Protein AF-E3KGC5-F1 (afdb_monomer_lite)

pLDDT: mean 85.38, std 17.01, range [40.78, 97.81]

InterPro domains:
  IPR027417 P-loop containing nucleoside triphosphate hydrolase [SSF52540] (23-77)

Secondary structure (DSSP, 8-state):
-PPPPGGG-PPPTTPPPHHHHHS-HHHHHHHHHHHHHHHHSSPPPHHHHHHHHHHHTT--------TTS-HHHHHHHHH-

Sequence (80 aa):
MDALPTSLLRPKANELPEALGSMTDIALAEHITTRSIDLYGDQPKDLQVEAVTSLVRGKHTFVRVGTGFGKTRISEMYFG

Foldseek 3Di:
DDDDPPVPPDPPPPDDDVVLLPDDLVVNLVVLQVVLCVVPVDGQDPVLSVQLSCVSPVHDGDDDDDPPNPPVSSVVSNVD

Organism: Puccinia graminis f. sp. tritici (strain CRL 75-36-700-3 / race SCCL) (NCBI:txid418459)

Structure (mmCIF, N/CA/C/O backbone):
data_AF-E3KGC5-F1
#
_entry.id   AF-E3KGC5-F1
#
loop_
_atom_site.group_PDB
_atom_site.id
_atom_site.type_symbol
_atom_site.label_atom_id
_atom_site.label_alt_id
_atom_site.label_comp_id
_atom_site.label_asym_id
_atom_site.label_entity_id
_atom_site.label_seq_id
_atom_site.pdbx_PDB_ins_code
_atom_site.Cartn_x
_atom_site.Cartn_y
_atom_site.Cartn_z
_atom_site.occupancy
_atom_site.B_iso_or_equiv
_atom_site.auth_seq_id
_atom_site.auth_comp_id
_atom_site.auth_asym_id
_atom_site.auth_atom_id
_atom_site.pdbx_PDB_model_num
ATOM 1 N N . MET A 1 1 ? 21.773 -30.639 -25.964 1.00 40.78 1 MET A N 1
ATOM 2 C CA . MET A 1 1 ? 20.744 -30.728 -24.907 1.00 40.78 1 MET A CA 1
ATOM 3 C C . MET A 1 1 ? 19.896 -29.489 -25.067 1.00 40.78 1 MET A C 1
ATOM 5 O O . MET A 1 1 ? 20.223 -28.458 -24.495 1.00 40.78 1 MET A O 1
ATOM 9 N N . ASP A 1 2 ? 18.906 -29.559 -25.949 1.00 40.78 2 ASP A N 1
ATOM 10 C CA . ASP A 1 2 ? 18.054 -28.414 -26.254 1.00 40.78 2 ASP A CA 1
ATOM 11 C C . ASP A 1 2 ? 17.043 -28.243 -25.123 1.00 40.78 2 ASP A C 1
ATOM 13 O O . ASP A 1 2 ? 16.326 -29.180 -24.763 1.00 40.78 2 ASP A O 1
ATOM 17 N N . ALA A 1 3 ? 17.054 -27.066 -24.500 1.00 53.12 3 ALA A N 1
ATOM 18 C CA . ALA A 1 3 ? 16.091 -26.709 -23.474 1.00 53.12 3 ALA A CA 1
ATOM 19 C C . ALA A 1 3 ? 14.681 -26.691 -24.085 1.00 53.12 3 ALA A C 1
ATOM 21 O O . ALA A 1 3 ? 14.468 -26.161 -25.176 1.00 53.12 3 ALA A O 1
ATOM 22 N N . LEU A 1 4 ? 13.720 -27.285 -23.377 1.00 49.28 4 LEU A N 1
ATOM 23 C CA . LEU A 1 4 ? 12.311 -27.266 -23.760 1.00 49.28 4 LEU A CA 1
ATOM 24 C C . LEU A 1 4 ? 11.799 -25.814 -23.841 1.00 49.28 4 LEU A C 1
ATOM 26 O O . LEU A 1 4 ? 12.169 -24.999 -22.993 1.00 49.28 4 LEU A O 1
ATOM 30 N N . PRO A 1 5 ? 10.925 -25.483 -24.809 1.00 50.06 5 PRO A N 1
ATOM 31 C CA . PRO A 1 5 ? 10.344 -24.153 -24.912 1.00 50.06 5 PRO A CA 1
ATOM 32 C C . PRO A 1 5 ? 9.508 -23.843 -23.664 1.00 50.06 5 PRO A C 1
ATOM 34 O O . PRO A 1 5 ? 8.560 -24.554 -23.330 1.00 50.06 5 PRO A O 1
ATOM 37 N N . THR A 1 6 ? 9.858 -22.752 -22.982 1.00 59.78 6 THR A N 1
ATOM 38 C CA . THR A 1 6 ? 9.270 -22.273 -21.716 1.00 59.78 6 THR A CA 1
ATOM 39 C C . THR A 1 6 ? 7.763 -21.967 -21.806 1.00 59.78 6 THR A C 1
ATOM 41 O O . THR A 1 6 ? 7.113 -21.740 -20.791 1.00 59.78 6 THR A O 1
ATOM 44 N N . SER A 1 7 ? 7.174 -22.007 -23.005 1.00 55.09 7 SER A N 1
ATOM 45 C CA . SER A 1 7 ? 5.775 -21.666 -23.297 1.00 55.09 7 SER A CA 1
ATOM 46 C C . SER A 1 7 ? 4.728 -22.677 -22.803 1.00 55.09 7 SER A C 1
ATOM 48 O O . SER A 1 7 ? 3.536 -22.449 -22.998 1.00 55.09 7 SER A O 1
ATOM 50 N N . LEU A 1 8 ? 5.137 -23.775 -22.152 1.00 46.88 8 LEU A N 1
ATOM 51 C CA . LEU A 1 8 ? 4.229 -24.776 -21.565 1.00 46.88 8 LEU A CA 1
ATOM 52 C C . LEU A 1 8 ? 4.223 -24.802 -20.030 1.00 46.88 8 LEU A C 1
ATOM 54 O O . LEU A 1 8 ? 3.526 -25.630 -19.433 1.00 46.88 8 LEU A O 1
ATOM 58 N N . LEU A 1 9 ? 4.959 -23.905 -19.369 1.00 48.53 9 LEU A N 1
ATOM 59 C CA . LEU A 1 9 ? 4.836 -23.743 -17.925 1.00 48.53 9 LEU A CA 1
ATOM 60 C C . LEU A 1 9 ? 3.541 -22.981 -17.643 1.00 48.53 9 LEU A C 1
ATOM 62 O O . LEU A 1 9 ? 3.462 -21.766 -17.800 1.00 48.53 9 LEU A O 1
ATOM 66 N N . ARG A 1 10 ? 2.498 -23.714 -17.238 1.00 54.50 10 ARG A N 1
ATOM 67 C CA . ARG A 1 10 ? 1.343 -23.097 -16.574 1.00 54.50 10 ARG A CA 1
ATOM 68 C C . ARG A 1 10 ? 1.908 -22.282 -15.406 1.00 54.50 10 ARG A C 1
ATOM 70 O O . ARG A 1 10 ? 2.680 -22.871 -14.642 1.00 54.50 10 ARG A O 1
ATOM 77 N N . PRO A 1 11 ? 1.558 -20.992 -15.251 1.00 53.28 11 PRO A N 1
ATOM 78 C CA . PRO A 1 11 ? 1.971 -20.233 -14.083 1.00 53.28 11 PRO A CA 1
ATOM 79 C C . PRO A 1 11 ? 1.629 -21.049 -12.844 1.00 53.28 11 PRO A C 1
ATOM 81 O O . PRO A 1 11 ? 0.506 -21.554 -12.711 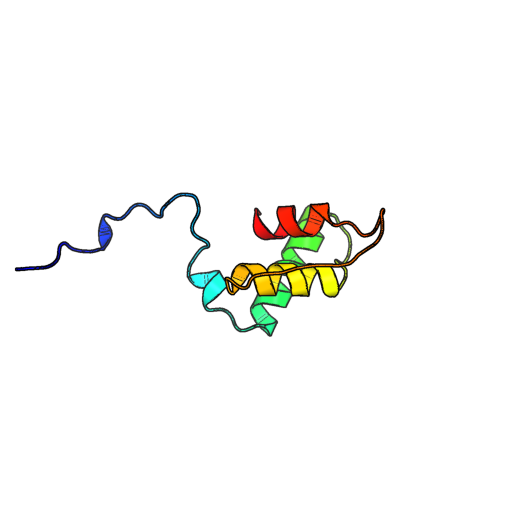1.00 53.28 11 PRO A O 1
ATOM 84 N N . LYS A 1 12 ? 2.611 -21.260 -11.971 1.00 54.84 12 LYS A N 1
ATOM 85 C CA . LYS A 1 12 ? 2.345 -21.891 -10.685 1.00 54.84 12 LYS A CA 1
ATOM 86 C C . LYS A 1 12 ? 1.312 -20.999 -10.003 1.00 54.84 12 LYS A C 1
ATOM 88 O O . LYS A 1 12 ? 1.515 -19.793 -9.936 1.00 54.84 12 LYS A O 1
ATOM 93 N N . ALA A 1 13 ? 0.211 -21.568 -9.517 1.00 57.41 13 ALA A N 1
ATOM 94 C CA . ALA A 1 13 ? -0.957 -20.816 -9.030 1.00 57.41 13 ALA A CA 1
ATOM 95 C C . ALA A 1 13 ? -0.671 -19.812 -7.885 1.00 57.41 13 ALA A C 1
ATOM 97 O O . ALA A 1 13 ? -1.572 -19.105 -7.449 1.00 57.41 13 ALA A O 1
ATOM 98 N N . ASN A 1 14 ? 0.573 -19.752 -7.404 1.00 60.97 14 ASN A N 1
ATOM 99 C CA . ASN A 1 14 ? 1.018 -18.972 -6.259 1.00 60.97 14 ASN A CA 1
ATOM 100 C C . ASN A 1 14 ? 2.067 -17.912 -6.651 1.00 60.97 14 ASN A C 1
ATOM 102 O O . ASN A 1 14 ? 2.702 -17.340 -5.768 1.00 60.97 14 ASN A O 1
ATOM 106 N N . GLU A 1 15 ? 2.325 -17.712 -7.945 1.00 64.75 15 GLU A N 1
ATOM 107 C CA . GLU A 1 15 ? 3.288 -16.722 -8.430 1.00 64.75 15 GLU A CA 1
ATOM 108 C C . GLU A 1 15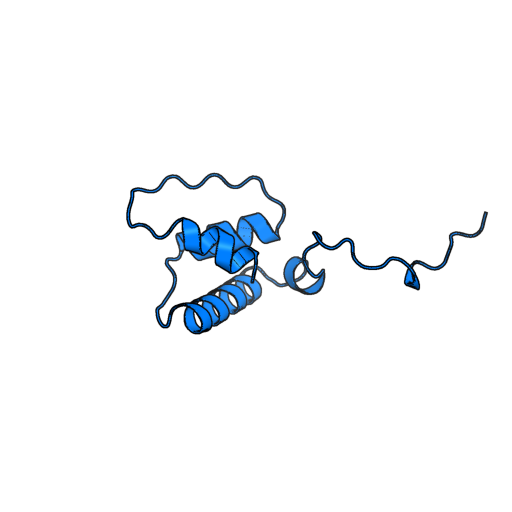 ? 2.567 -15.424 -8.789 1.00 64.75 15 GLU A C 1
ATOM 110 O O . GLU A 1 15 ? 1.576 -15.422 -9.521 1.00 64.75 15 GLU A O 1
ATOM 115 N N . LEU A 1 16 ? 3.067 -14.313 -8.245 1.00 74.44 16 LEU A N 1
ATOM 116 C CA . LEU A 1 16 ? 2.595 -12.986 -8.617 1.00 74.44 16 LEU A CA 1
ATOM 117 C C . LEU A 1 16 ? 2.826 -12.758 -10.117 1.00 74.44 16 LEU A C 1
ATOM 119 O O . LEU A 1 16 ? 3.880 -13.149 -10.628 1.00 74.44 16 LEU A O 1
ATOM 123 N N . PRO A 1 17 ? 1.904 -12.078 -10.818 1.00 82.25 17 PRO A N 1
ATOM 124 C CA . PRO A 1 17 ? 2.131 -11.673 -12.196 1.00 82.25 17 PRO A CA 1
ATOM 125 C C . PRO A 1 17 ? 3.441 -10.887 -12.327 1.00 82.25 17 PRO A C 1
ATOM 127 O O . PRO A 1 17 ? 3.641 -9.889 -11.630 1.00 82.25 17 PRO A O 1
ATOM 130 N N . GLU A 1 18 ? 4.306 -11.294 -13.260 1.00 80.50 18 GLU A N 1
ATOM 131 C CA . GLU A 1 18 ? 5.611 -10.656 -13.509 1.00 80.50 18 GLU A CA 1
ATOM 132 C C . GLU A 1 18 ? 5.475 -9.142 -13.753 1.00 80.50 18 GLU A C 1
ATOM 134 O O . GLU A 1 18 ? 6.296 -8.346 -13.293 1.00 80.50 18 GLU A O 1
ATOM 139 N N . ALA A 1 19 ? 4.364 -8.729 -14.374 1.00 84.00 19 ALA A N 1
ATOM 140 C CA . ALA A 1 19 ? 4.020 -7.330 -14.596 1.00 84.00 19 ALA A CA 1
ATOM 141 C C . ALA A 1 19 ? 4.031 -6.497 -13.299 1.00 84.00 19 ALA A C 1
ATOM 143 O O . ALA A 1 19 ? 4.638 -5.428 -13.284 1.00 84.00 19 ALA A O 1
ATOM 144 N N . LEU A 1 20 ? 3.452 -6.994 -12.197 1.00 86.81 20 LEU A N 1
ATOM 145 C CA . LEU A 1 20 ? 3.437 -6.280 -10.911 1.00 86.81 20 LEU A CA 1
ATOM 146 C C . LEU A 1 20 ? 4.841 -6.185 -10.303 1.00 86.81 20 LEU A C 1
ATOM 148 O O . LEU A 1 20 ? 5.236 -5.135 -9.796 1.00 86.81 20 LEU A O 1
ATOM 152 N N . GLY A 1 21 ? 5.622 -7.263 -10.412 1.00 87.31 21 GLY A N 1
ATOM 153 C CA . GLY A 1 21 ? 7.013 -7.303 -9.959 1.00 87.31 21 GLY A CA 1
ATOM 154 C C . GLY A 1 21 ? 7.934 -6.342 -10.721 1.00 87.31 21 GLY A C 1
ATOM 155 O O . GLY A 1 21 ? 8.937 -5.902 -10.160 1.00 87.31 21 GLY A O 1
ATOM 156 N N . SER A 1 22 ? 7.577 -5.977 -11.956 1.00 90.69 22 SER A N 1
ATOM 157 C CA . SER A 1 22 ? 8.360 -5.094 -12.836 1.00 90.69 22 SER A CA 1
ATOM 158 C C . SER A 1 22 ? 7.990 -3.604 -12.770 1.00 90.69 22 SER A C 1
ATOM 160 O O . SER A 1 22 ? 8.761 -2.765 -13.236 1.00 90.69 22 SER A O 1
ATOM 162 N N . MET A 1 23 ? 6.837 -3.248 -12.186 1.00 93.69 23 MET A N 1
ATOM 163 C CA . MET A 1 23 ? 6.405 -1.849 -12.037 1.00 93.69 23 MET A CA 1
ATOM 164 C C . MET A 1 23 ? 7.410 -1.024 -11.227 1.00 93.69 23 MET A C 1
ATOM 166 O O . MET A 1 23 ? 8.082 -1.564 -10.351 1.00 93.69 23 MET A O 1
ATOM 170 N N . THR A 1 24 ? 7.467 0.295 -11.437 1.00 96.50 24 THR A N 1
ATOM 171 C CA . THR A 1 24 ? 8.154 1.199 -10.495 1.00 96.50 24 THR A C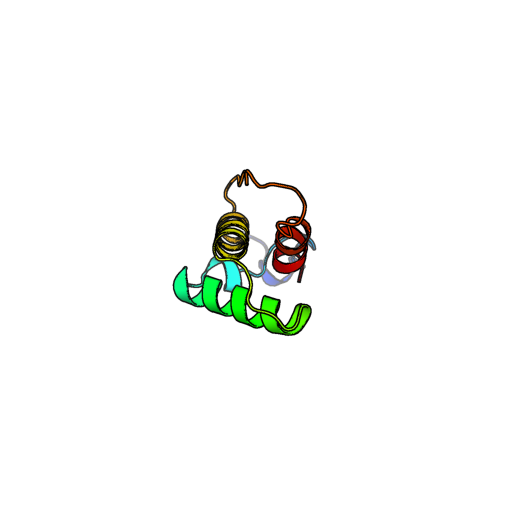A 1
ATOM 172 C C . THR A 1 24 ? 7.427 1.201 -9.150 1.00 96.50 24 THR A C 1
ATOM 174 O O . THR A 1 24 ? 6.242 0.879 -9.088 1.00 96.50 24 THR A O 1
ATOM 177 N N . ASP A 1 25 ? 8.107 1.563 -8.059 1.00 94.19 25 ASP A N 1
ATOM 178 C CA . ASP A 1 25 ? 7.457 1.615 -6.738 1.00 94.19 25 ASP A CA 1
ATOM 179 C C . ASP A 1 25 ? 6.280 2.605 -6.712 1.00 94.19 25 ASP A C 1
ATOM 181 O O . ASP A 1 25 ? 5.270 2.330 -6.073 1.00 94.19 25 ASP A O 1
ATOM 185 N N . ILE A 1 26 ? 6.367 3.704 -7.472 1.00 96.31 26 ILE A N 1
ATOM 186 C CA . ILE A 1 26 ? 5.281 4.686 -7.614 1.00 96.31 26 ILE A CA 1
ATOM 187 C C . ILE A 1 26 ? 4.075 4.054 -8.320 1.00 96.31 26 ILE A C 1
ATOM 189 O O . ILE A 1 26 ? 2.975 4.065 -7.775 1.00 96.31 26 ILE A O 1
ATOM 193 N N . ALA A 1 27 ? 4.282 3.445 -9.492 1.00 96.31 27 ALA A N 1
ATOM 194 C CA . ALA A 1 27 ? 3.197 2.824 -10.254 1.00 96.31 27 ALA A CA 1
ATOM 195 C C . ALA A 1 27 ? 2.561 1.646 -9.497 1.00 96.31 27 ALA A C 1
ATOM 197 O O . ALA A 1 27 ? 1.350 1.438 -9.555 1.00 96.31 27 ALA A O 1
ATOM 198 N N . LEU A 1 28 ? 3.370 0.886 -8.756 1.00 95.94 28 LEU A N 1
ATOM 199 C CA . LEU A 1 28 ? 2.889 -0.207 -7.920 1.00 95.94 28 LEU A CA 1
ATOM 200 C C . LEU A 1 28 ? 2.048 0.314 -6.745 1.00 95.94 28 LEU A C 1
ATOM 202 O O . LEU A 1 28 ? 0.969 -0.218 -6.489 1.00 95.94 28 LEU A O 1
ATOM 206 N N . ALA A 1 29 ? 2.497 1.371 -6.064 1.00 96.56 29 ALA A N 1
ATOM 207 C CA . ALA A 1 29 ? 1.737 1.998 -4.987 1.00 96.56 29 ALA A CA 1
ATOM 208 C C . ALA A 1 29 ? 0.401 2.577 -5.486 1.00 96.56 29 ALA A C 1
ATOM 210 O O . ALA A 1 29 ? -0.626 2.385 -4.833 1.00 96.56 29 ALA A O 1
ATOM 211 N N . GLU A 1 30 ? 0.384 3.222 -6.657 1.00 96.81 30 GLU A N 1
ATOM 212 C CA . GLU A 1 30 ? -0.840 3.713 -7.306 1.00 96.81 30 GLU A CA 1
ATOM 213 C C . GLU A 1 30 ? -1.802 2.571 -7.652 1.00 96.81 30 GLU A C 1
ATOM 215 O O . GLU A 1 30 ? -3.003 2.664 -7.379 1.00 96.81 30 GLU A O 1
ATOM 220 N N . HIS A 1 31 ? -1.283 1.466 -8.197 1.00 95.19 31 HIS A N 1
ATOM 221 C CA . HIS A 1 31 ? -2.076 0.280 -8.511 1.00 95.19 31 HIS A CA 1
ATOM 222 C C . HIS A 1 31 ? -2.712 -0.333 -7.253 1.00 95.19 31 HIS A C 1
ATOM 224 O O . HIS A 1 31 ? -3.922 -0.559 -7.219 1.00 95.19 31 HIS A O 1
ATOM 230 N N . ILE A 1 32 ? -1.919 -0.545 -6.195 1.00 95.50 32 ILE A N 1
ATOM 231 C CA . ILE A 1 32 ? -2.399 -1.062 -4.903 1.00 95.50 32 ILE A CA 1
ATOM 232 C C . ILE A 1 32 ? -3.448 -0.119 -4.302 1.00 95.50 32 ILE A C 1
ATOM 234 O O . ILE A 1 32 ? -4.475 -0.575 -3.800 1.00 95.50 32 ILE A O 1
ATOM 238 N N . THR A 1 33 ? -3.213 1.193 -4.374 1.00 96.75 33 THR A N 1
ATOM 239 C CA . THR A 1 33 ? -4.121 2.209 -3.826 1.00 96.75 33 THR A CA 1
ATOM 240 C C . THR A 1 33 ? -5.459 2.212 -4.548 1.00 96.75 33 THR A C 1
ATOM 242 O O . THR A 1 33 ? -6.498 2.110 -3.899 1.00 96.75 33 THR A O 1
ATOM 245 N N . THR A 1 34 ? -5.435 2.255 -5.882 1.00 95.38 34 THR A N 1
ATOM 246 C CA . THR A 1 34 ? -6.641 2.202 -6.725 1.00 95.38 34 THR A CA 1
ATOM 247 C C . THR A 1 34 ? -7.463 0.966 -6.388 1.00 95.38 34 THR A C 1
ATOM 249 O O . THR A 1 34 ? -8.647 1.052 -6.080 1.00 95.38 34 THR A O 1
ATOM 252 N N . ARG A 1 35 ? -6.792 -0.183 -6.313 1.00 91.75 35 ARG A N 1
ATOM 253 C CA . ARG A 1 35 ? -7.429 -1.445 -5.970 1.00 91.75 35 ARG A CA 1
ATOM 254 C C . ARG A 1 35 ? -8.028 -1.464 -4.563 1.00 91.75 35 ARG A C 1
ATOM 256 O O . ARG A 1 35 ? -9.113 -2.002 -4.365 1.00 91.75 35 ARG A O 1
ATOM 263 N N . SER A 1 36 ? -7.330 -0.909 -3.574 1.00 94.94 36 SER A N 1
ATOM 264 C CA . SER A 1 36 ? -7.859 -0.794 -2.212 1.00 94.94 36 SER A CA 1
ATOM 265 C C . SER A 1 36 ? -9.139 0.035 -2.186 1.00 94.94 36 SER A C 1
ATOM 267 O O . SER A 1 36 ? -10.095 -0.334 -1.507 1.00 94.94 36 SER A O 1
ATOM 269 N N . ILE A 1 37 ? -9.164 1.145 -2.924 1.00 96.31 37 ILE A N 1
ATOM 270 C CA . ILE A 1 37 ? -10.342 2.009 -3.014 1.00 96.31 37 ILE A CA 1
ATOM 271 C C . ILE A 1 37 ? -11.506 1.240 -3.643 1.00 96.31 37 ILE A C 1
ATOM 273 O O . ILE A 1 37 ? -12.611 1.293 -3.112 1.00 96.31 37 ILE A O 1
ATOM 277 N N . ASP A 1 38 ? -11.259 0.463 -4.698 1.00 93.94 38 ASP A N 1
ATOM 278 C CA . ASP A 1 38 ? -12.294 -0.359 -5.333 1.00 93.94 38 ASP A CA 1
ATOM 279 C C . ASP A 1 38 ? -12.863 -1.430 -4.383 1.00 93.94 38 ASP A C 1
ATOM 281 O O . ASP A 1 38 ? -14.061 -1.710 -4.401 1.00 93.94 38 ASP A O 1
ATOM 285 N N . LEU A 1 39 ? -12.019 -2.024 -3.531 1.00 91.81 39 LEU A N 1
ATOM 286 C CA . LEU A 1 39 ? -12.418 -3.084 -2.599 1.00 91.81 39 LEU A CA 1
ATOM 287 C C . LEU A 1 39 ? -13.153 -2.570 -1.353 1.00 91.81 39 LEU A C 1
ATOM 289 O O . LEU A 1 39 ? -14.063 -3.242 -0.866 1.00 91.81 39 LEU A O 1
ATOM 293 N N . TYR A 1 40 ? -12.750 -1.420 -0.806 1.00 94.31 40 TYR A N 1
ATOM 294 C CA . TYR A 1 40 ? -13.225 -0.951 0.506 1.00 94.31 40 TYR A CA 1
ATOM 295 C C . TYR A 1 40 ? -13.967 0.388 0.474 1.00 94.31 40 TYR A C 1
ATOM 297 O O . TYR A 1 40 ? -14.598 0.751 1.466 1.00 94.31 40 TYR A O 1
ATOM 305 N N . GLY A 1 41 ? -13.913 1.120 -0.641 1.00 96.00 41 GLY A N 1
ATOM 306 C CA . GLY A 1 41 ? -14.553 2.426 -0.800 1.00 96.00 41 GLY A CA 1
ATOM 307 C C . GLY A 1 41 ? -13.869 3.570 -0.045 1.00 96.00 41 GLY A C 1
ATOM 308 O O . GLY A 1 41 ? -14.414 4.672 0.009 1.00 96.00 41 GLY A O 1
ATOM 309 N N . ASP A 1 42 ? -12.698 3.335 0.548 1.00 96.31 42 ASP A N 1
ATOM 310 C CA . ASP A 1 42 ? -11.921 4.322 1.296 1.00 96.31 42 ASP A CA 1
ATOM 311 C C . ASP A 1 42 ? -10.428 4.284 0.932 1.00 96.31 42 ASP A C 1
ATOM 313 O O . ASP A 1 42 ? -9.918 3.337 0.329 1.00 96.31 42 ASP A O 1
ATOM 317 N N . GLN A 1 43 ? -9.719 5.360 1.283 1.00 97.31 43 GLN A N 1
ATOM 318 C CA . GLN A 1 43 ? -8.275 5.446 1.073 1.00 97.31 43 GLN A CA 1
ATOM 319 C C . GLN A 1 43 ? -7.544 4.460 1.999 1.00 97.31 43 GLN A C 1
ATOM 321 O O . GLN A 1 43 ? -7.820 4.443 3.206 1.00 97.31 43 GLN A O 1
ATOM 326 N N . PRO A 1 44 ? -6.594 3.660 1.482 1.00 97.19 44 PRO A N 1
ATOM 327 C CA . PRO A 1 44 ? -5.736 2.852 2.332 1.00 97.19 44 PRO A CA 1
ATOM 328 C C . PRO A 1 44 ? -4.820 3.737 3.173 1.00 97.19 44 PRO A C 1
ATOM 330 O O . PRO A 1 44 ? -4.542 4.891 2.854 1.00 97.19 44 PRO A O 1
ATOM 333 N N . LYS A 1 45 ? -4.289 3.160 4.247 1.00 97.75 45 LYS A N 1
ATOM 334 C CA . LYS A 1 45 ? -3.204 3.789 5.001 1.00 97.75 45 LYS A CA 1
ATOM 335 C C . LYS A 1 45 ? -1.882 3.536 4.288 1.00 97.75 45 LYS A C 1
ATOM 337 O O . LYS A 1 45 ? -1.635 2.407 3.864 1.00 97.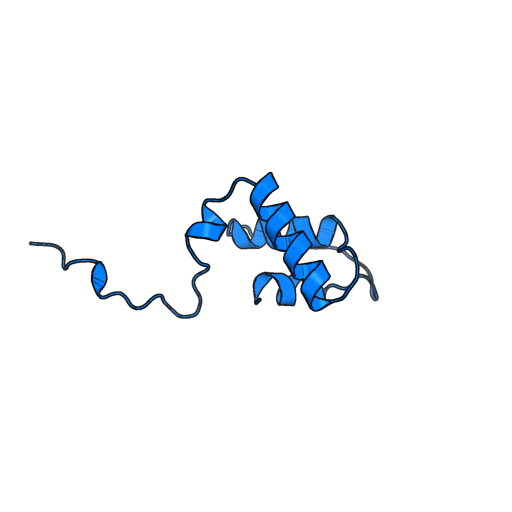75 45 LYS A O 1
ATOM 342 N N . ASP A 1 46 ? -0.991 4.520 4.303 1.00 97.06 46 ASP A N 1
ATOM 343 C CA . ASP A 1 46 ? 0.330 4.440 3.663 1.00 97.06 46 ASP A CA 1
ATOM 344 C C . ASP A 1 46 ? 1.099 3.169 4.047 1.00 97.06 46 ASP A C 1
ATOM 346 O O . ASP A 1 46 ? 1.576 2.440 3.184 1.00 97.06 46 ASP A O 1
ATOM 350 N N . LEU A 1 47 ? 1.126 2.820 5.339 1.00 97.44 47 LEU A N 1
ATOM 351 C CA . LEU A 1 47 ? 1.828 1.624 5.819 1.00 97.44 47 LEU A CA 1
ATOM 352 C C . LEU A 1 47 ? 1.206 0.309 5.308 1.00 97.44 47 LEU A C 1
ATOM 354 O O . LEU A 1 47 ? 1.899 -0.701 5.210 1.00 97.44 47 LEU A O 1
ATOM 358 N N . GLN A 1 48 ? -0.090 0.288 4.978 1.00 97.62 48 GLN A N 1
ATOM 359 C CA . GLN A 1 48 ? -0.687 -0.881 4.328 1.00 97.62 48 GLN A CA 1
ATOM 360 C C . GLN A 1 48 ? -0.183 -1.005 2.882 1.00 97.62 48 GLN A C 1
ATOM 362 O O . GLN A 1 48 ? 0.176 -2.105 2.470 1.00 97.62 48 GLN A O 1
ATOM 367 N N . VAL A 1 49 ? -0.097 0.109 2.145 1.00 97.50 49 VAL A N 1
ATOM 368 C CA . VAL A 1 49 ? 0.431 0.151 0.768 1.00 97.50 49 VAL A CA 1
ATOM 369 C C . VAL A 1 49 ? 1.919 -0.203 0.735 1.00 97.50 49 VAL A C 1
ATOM 371 O O . VAL A 1 49 ? 2.348 -1.003 -0.097 1.00 97.50 49 VAL A O 1
ATOM 374 N N . GLU A 1 50 ? 2.702 0.321 1.679 1.00 97.81 50 GLU A N 1
ATOM 375 C CA . GLU A 1 50 ? 4.126 0.011 1.834 1.00 97.81 50 GLU A CA 1
ATOM 376 C C . GLU A 1 50 ? 4.340 -1.480 2.122 1.00 97.81 50 GLU A C 1
ATOM 378 O O . GLU A 1 50 ? 5.186 -2.126 1.498 1.00 97.81 50 GLU A O 1
ATOM 383 N N . ALA A 1 51 ? 3.533 -2.060 3.017 1.00 97.56 51 ALA A N 1
ATOM 384 C CA . ALA A 1 51 ? 3.614 -3.478 3.340 1.00 97.56 51 ALA A CA 1
ATOM 385 C C . ALA A 1 51 ? 3.318 -4.363 2.120 1.00 97.56 51 ALA A C 1
ATOM 387 O O . ALA A 1 51 ? 4.071 -5.298 1.851 1.00 97.56 51 ALA A O 1
ATOM 388 N N . VAL A 1 52 ? 2.266 -4.057 1.354 1.00 96.38 52 VAL A N 1
ATOM 389 C CA . VAL A 1 52 ? 1.937 -4.804 0.127 1.00 96.38 52 VAL A CA 1
ATOM 390 C C . VAL A 1 52 ? 3.032 -4.634 -0.923 1.00 96.38 52 VAL A C 1
ATOM 392 O O . VAL A 1 52 ? 3.472 -5.624 -1.501 1.00 96.38 52 VAL A O 1
ATOM 395 N N . THR A 1 53 ? 3.539 -3.416 -1.117 1.00 96.62 53 THR A N 1
ATOM 396 C CA . THR A 1 53 ? 4.666 -3.139 -2.023 1.00 96.62 53 THR A CA 1
ATOM 397 C C . THR A 1 53 ? 5.877 -4.001 -1.665 1.00 96.62 53 THR A C 1
ATOM 399 O O . THR A 1 53 ? 6.440 -4.680 -2.521 1.00 96.62 53 THR A O 1
ATOM 402 N N . SER A 1 54 ? 6.248 -4.048 -0.384 1.00 96.31 54 SER A N 1
ATOM 403 C CA . SER A 1 54 ? 7.354 -4.869 0.113 1.00 96.31 54 SER A CA 1
ATOM 404 C C . SER A 1 54 ? 7.139 -6.367 -0.158 1.00 96.31 54 SER A C 1
ATOM 406 O O . SER A 1 54 ? 8.058 -7.049 -0.620 1.00 96.31 54 SER A O 1
ATOM 408 N N . LEU A 1 55 ? 5.915 -6.870 0.044 1.00 94.75 55 LEU A N 1
ATOM 409 C CA . LEU A 1 55 ? 5.546 -8.255 -0.264 1.00 94.75 55 LEU A CA 1
ATOM 410 C C . LEU A 1 55 ? 5.612 -8.563 -1.770 1.00 94.75 55 LEU A C 1
ATOM 412 O O . LEU A 1 55 ? 6.110 -9.622 -2.148 1.00 94.75 55 LEU A O 1
ATOM 416 N N . VAL A 1 56 ? 5.157 -7.651 -2.639 1.00 93.94 56 VAL A N 1
ATOM 417 C CA . VAL A 1 56 ? 5.231 -7.815 -4.107 1.00 93.94 56 VAL A CA 1
ATOM 418 C C . VAL A 1 56 ? 6.681 -7.859 -4.586 1.00 93.94 56 VAL A C 1
ATOM 420 O O . VAL A 1 56 ? 7.015 -8.619 -5.491 1.00 93.94 56 VAL A O 1
ATOM 423 N N . ARG A 1 57 ? 7.576 -7.122 -3.921 1.00 93.00 57 ARG A N 1
ATOM 424 C CA . ARG A 1 57 ? 9.029 -7.185 -4.152 1.00 93.00 57 ARG A CA 1
ATOM 425 C C . ARG A 1 57 ? 9.701 -8.430 -3.559 1.00 93.00 57 ARG A C 1
ATOM 427 O O . ARG A 1 57 ? 10.926 -8.516 -3.581 1.00 93.00 57 ARG A O 1
ATOM 434 N N . GLY A 1 58 ? 8.938 -9.370 -2.998 1.00 91.38 58 GLY A N 1
ATOM 435 C CA . GLY A 1 58 ? 9.462 -10.611 -2.426 1.00 91.38 58 GLY A CA 1
ATOM 436 C C . GLY A 1 58 ? 10.238 -10.426 -1.118 1.00 91.38 58 GLY A C 1
ATOM 437 O O . GLY A 1 58 ? 11.021 -11.298 -0.744 1.00 91.38 58 GLY A O 1
ATOM 438 N N . LYS A 1 59 ? 10.058 -9.300 -0.412 1.00 94.56 59 LYS A N 1
ATOM 439 C CA . LYS A 1 59 ? 10.766 -9.020 0.844 1.00 94.56 59 LYS A CA 1
ATOM 440 C C . LYS A 1 59 ? 10.040 -9.626 2.045 1.00 94.56 59 LYS A C 1
ATOM 442 O O . LYS A 1 59 ? 8.812 -9.564 2.158 1.00 94.56 59 LYS A O 1
ATOM 447 N N . HIS A 1 60 ? 10.811 -10.113 3.017 1.00 95.31 60 HIS A N 1
ATOM 448 C CA . HIS A 1 60 ? 10.284 -10.425 4.346 1.00 95.31 60 HIS A CA 1
ATOM 449 C C . HIS A 1 60 ? 9.764 -9.146 5.011 1.00 95.31 60 HIS A C 1
ATOM 451 O O . HIS A 1 60 ? 10.519 -8.202 5.228 1.00 95.31 60 HIS A O 1
ATOM 457 N N . THR A 1 61 ? 8.470 -9.121 5.327 1.00 95.12 61 THR A N 1
ATOM 458 C CA . THR A 1 61 ? 7.775 -7.906 5.763 1.00 95.12 61 THR A CA 1
ATOM 459 C C . THR A 1 61 ? 7.137 -8.132 7.131 1.00 95.12 61 THR A C 1
ATOM 461 O O . THR A 1 61 ? 6.237 -8.957 7.274 1.00 95.12 61 THR A O 1
ATOM 464 N N . PHE A 1 62 ? 7.600 -7.393 8.141 1.00 95.06 62 PHE A N 1
ATOM 465 C CA . PHE A 1 62 ? 7.036 -7.395 9.492 1.00 95.06 62 PHE A CA 1
ATOM 466 C C . PHE A 1 62 ? 6.388 -6.040 9.768 1.00 95.06 62 PHE A C 1
ATOM 468 O O . PHE A 1 62 ? 7.050 -5.009 9.701 1.00 95.06 62 PHE A O 1
ATOM 475 N N . VAL A 1 63 ? 5.099 -6.039 10.107 1.00 94.50 63 VAL A N 1
ATOM 476 C CA . VAL A 1 63 ? 4.331 -4.812 10.359 1.00 94.50 63 VAL A CA 1
ATOM 477 C C . VAL A 1 63 ? 3.896 -4.782 11.822 1.00 94.50 63 VAL A C 1
ATOM 479 O O . VAL A 1 63 ? 3.168 -5.666 12.275 1.00 94.50 63 VAL A O 1
ATOM 482 N N . ARG A 1 64 ? 4.325 -3.762 12.576 1.00 95.75 64 ARG A N 1
ATOM 483 C CA . ARG A 1 64 ? 3.953 -3.581 13.990 1.00 95.75 64 ARG A CA 1
ATOM 484 C C . ARG A 1 64 ? 2.828 -2.561 14.126 1.00 95.75 64 ARG A C 1
ATOM 486 O O . ARG A 1 64 ? 3.077 -1.360 14.089 1.00 95.75 64 ARG A O 1
ATOM 493 N N . VAL A 1 65 ? 1.603 -3.039 14.335 1.00 95.50 65 VAL A N 1
ATOM 494 C CA . VAL A 1 65 ? 0.397 -2.199 14.425 1.00 95.50 65 VAL A CA 1
ATOM 495 C C . VAL A 1 65 ? -0.589 -2.713 15.476 1.00 95.50 65 VAL A C 1
ATOM 497 O O . VAL A 1 65 ? -0.587 -3.894 15.820 1.00 95.50 65 VAL A O 1
ATOM 500 N N . GLY A 1 66 ? -1.442 -1.817 15.982 1.00 95.38 66 GLY A N 1
ATOM 501 C CA . GLY A 1 66 ? -2.499 -2.145 16.943 1.00 95.38 66 GLY A CA 1
ATOM 502 C C . GLY A 1 66 ? -3.724 -2.833 16.323 1.00 95.38 66 GLY A C 1
ATOM 503 O O . GLY A 1 66 ? -3.841 -3.005 15.105 1.00 95.38 66 GLY A O 1
ATOM 504 N N . THR A 1 67 ? -4.681 -3.216 17.172 1.00 94.06 67 THR A N 1
ATOM 505 C CA . THR A 1 67 ? -6.018 -3.645 16.730 1.00 94.06 67 THR A CA 1
ATOM 506 C C . THR A 1 67 ? -6.751 -2.489 16.038 1.00 94.06 67 THR A C 1
ATOM 508 O O . THR A 1 67 ? -6.427 -1.322 16.236 1.00 94.06 67 THR A O 1
ATOM 511 N N . GLY A 1 68 ? -7.685 -2.801 15.135 1.00 92.75 68 GLY A N 1
ATOM 512 C CA . GLY A 1 68 ? -8.391 -1.779 14.345 1.00 92.75 68 GLY A CA 1
ATOM 513 C C . GLY A 1 68 ? -7.548 -1.098 13.256 1.00 92.75 68 GLY A C 1
ATOM 514 O O . GLY A 1 68 ? -8.080 -0.322 12.470 1.00 92.75 68 GLY A O 1
ATOM 515 N N . PHE A 1 69 ? -6.251 -1.413 13.132 1.00 94.62 69 PHE A N 1
ATOM 516 C CA . PHE A 1 69 ? -5.422 -0.832 12.074 1.00 94.62 69 PHE A CA 1
ATOM 517 C C . PHE A 1 69 ? -5.871 -1.242 10.662 1.00 94.62 69 PHE A C 1
ATOM 519 O O . PHE A 1 69 ? -5.677 -0.471 9.727 1.00 94.62 69 PHE A O 1
ATOM 526 N N . GLY A 1 70 ? -6.487 -2.420 10.521 1.00 93.94 70 GLY A N 1
ATOM 527 C CA . GLY A 1 70 ? -6.844 -3.002 9.225 1.00 93.94 70 GLY A CA 1
ATOM 528 C C . GLY A 1 70 ? -5.773 -3.949 8.678 1.00 93.94 70 GLY A C 1
ATOM 529 O O . GLY A 1 70 ? -5.562 -4.000 7.473 1.00 93.94 70 GLY A O 1
ATOM 530 N N . LYS A 1 71 ? -5.074 -4.698 9.546 1.00 94.44 71 LYS A N 1
ATOM 531 C CA . LYS A 1 71 ? -4.023 -5.651 9.132 1.00 94.44 71 LYS A CA 1
ATOM 532 C C . LYS A 1 71 ? -4.496 -6.691 8.103 1.00 94.44 71 LYS A C 1
ATOM 534 O O . LYS A 1 71 ? -3.717 -7.055 7.236 1.00 94.44 71 LYS A O 1
ATOM 539 N N . THR A 1 72 ? -5.765 -7.106 8.156 1.00 93.44 72 THR A N 1
ATOM 540 C CA . THR A 1 72 ? -6.364 -8.033 7.178 1.00 93.44 72 THR A CA 1
ATOM 541 C C . THR A 1 72 ? -6.330 -7.472 5.756 1.00 93.44 72 THR A C 1
ATOM 543 O O . THR A 1 72 ? -6.011 -8.211 4.829 1.00 93.44 72 THR A O 1
ATOM 546 N N . ARG A 1 73 ? -6.521 -6.151 5.592 1.00 94.19 73 ARG A N 1
ATOM 547 C CA . ARG A 1 73 ? -6.481 -5.503 4.273 1.00 94.19 73 ARG A CA 1
ATOM 548 C C . ARG A 1 73 ? -5.124 -5.664 3.581 1.00 94.19 73 ARG A C 1
ATOM 550 O O . ARG A 1 73 ? -5.077 -5.728 2.365 1.00 94.19 73 ARG A O 1
ATOM 557 N N . ILE A 1 74 ? -4.020 -5.776 4.331 1.00 94.94 74 ILE A N 1
ATOM 558 C CA . ILE A 1 74 ? -2.681 -6.002 3.750 1.00 94.94 74 ILE A CA 1
ATOM 559 C C . ILE A 1 74 ? -2.651 -7.329 2.983 1.00 94.94 74 ILE A C 1
ATOM 561 O O . ILE A 1 74 ? -2.161 -7.387 1.861 1.00 94.94 74 ILE A O 1
ATOM 565 N N . SER A 1 75 ? -3.201 -8.395 3.565 1.00 90.94 75 SER A N 1
ATOM 566 C CA . SER A 1 75 ? -3.254 -9.705 2.911 1.00 90.94 75 SER A CA 1
ATOM 567 C C . SER A 1 75 ? -4.239 -9.724 1.742 1.00 90.94 75 SER A C 1
ATOM 569 O O . SER A 1 75 ? -3.935 -10.295 0.700 1.00 90.94 75 SER A O 1
ATOM 571 N N . GLU A 1 76 ? -5.394 -9.080 1.892 1.00 92.44 76 GLU A N 1
ATOM 572 C CA . GLU A 1 76 ? -6.429 -9.019 0.852 1.00 92.44 76 GLU A CA 1
ATOM 573 C C . GLU A 1 76 ? -5.968 -8.216 -0.377 1.00 92.44 76 GLU A C 1
ATOM 575 O O . GLU A 1 76 ? -6.175 -8.655 -1.502 1.00 92.44 76 GLU A O 1
ATOM 580 N N . MET A 1 77 ? -5.252 -7.103 -0.183 1.00 91.81 77 MET A N 1
ATOM 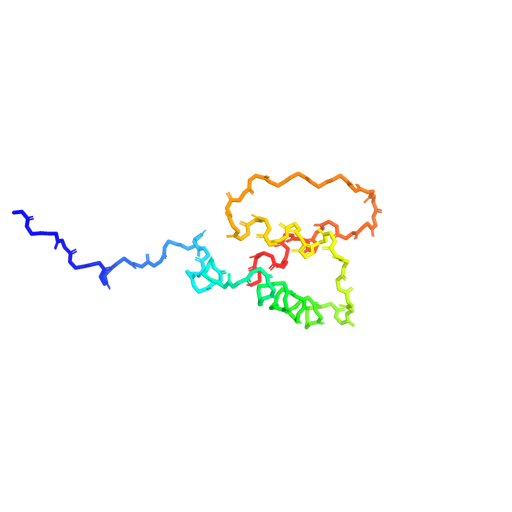581 C CA . MET A 1 77 ? -4.664 -6.321 -1.281 1.00 91.81 77 MET A CA 1
ATOM 582 C C . MET A 1 77 ? -3.527 -7.047 -2.018 1.00 91.81 77 MET A C 1
ATOM 584 O O . MET A 1 77 ? -3.267 -6.736 -3.175 1.00 91.81 77 MET A O 1
ATOM 588 N N . TYR A 1 78 ? -2.843 -7.990 -1.362 1.00 89.81 78 TYR A N 1
ATOM 589 C CA . TYR A 1 78 ? -1.793 -8.816 -1.974 1.00 89.81 78 TYR A CA 1
ATOM 590 C C . TYR A 1 78 ? -2.370 -9.999 -2.780 1.00 89.81 78 TYR A C 1
ATOM 592 O O . TYR A 1 78 ? -1.869 -10.319 -3.853 1.00 89.81 78 TYR A O 1
ATOM 600 N N . PHE A 1 79 ? -3.422 -10.619 -2.227 1.00 71.50 79 PHE A N 1
ATOM 601 C CA . PHE A 1 79 ? -4.349 -11.631 -2.771 1.00 71.50 79 PHE A CA 1
ATOM 602 C C . PHE A 1 79 ? -5.191 -11.252 -3.988 1.00 71.50 79 PHE A C 1
ATOM 604 O O . PHE A 1 79 ? -5.610 -12.130 -4.746 1.00 71.50 79 PHE A O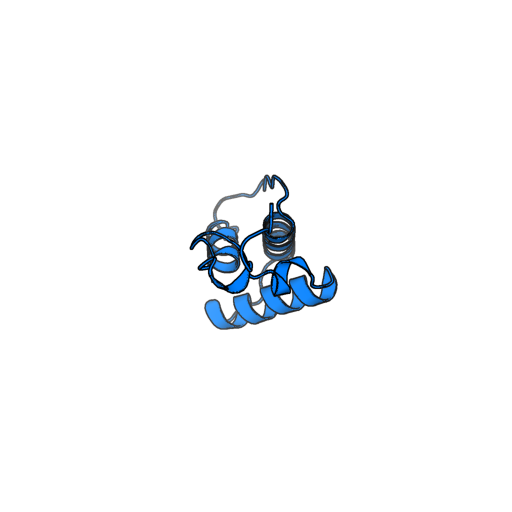 1
ATOM 611 N N . GLY A 1 80 ? -5.534 -9.971 -4.087 1.00 60.19 80 GLY A N 1
ATOM 612 C CA . GLY A 1 80 ? -6.548 -9.509 -5.021 1.00 60.19 80 GLY A CA 1
ATOM 613 C C . GLY A 1 80 ? -6.231 -9.917 -6.445 1.00 60.19 80 GLY A C 1
ATOM 614 O O . GLY A 1 80 ? -5.135 -9.558 -6.922 1.00 60.19 80 GLY A O 1
#

Radius of gyration: 15.49 Å; chains: 1; bounding box: 35×36×43 Å